Protein AF-A0A6G1R6B3-F1 (afdb_monomer_lite)

Structure (mmCIF, N/CA/C/O backbone):
data_AF-A0A6G1R6B3-F1
#
_entry.id   AF-A0A6G1R6B3-F1
#
loop_
_atom_site.group_PDB
_atom_site.id
_atom_site.type_symbol
_atom_site.label_atom_id
_atom_site.label_alt_id
_atom_site.label_comp_id
_atom_site.label_asym_id
_atom_site.label_entity_id
_atom_site.label_seq_id
_atom_site.pdbx_PDB_ins_code
_atom_site.Cartn_x
_atom_site.Cartn_y
_atom_site.Cartn_z
_atom_site.occupancy
_atom_site.B_iso_or_equiv
_atom_site.auth_seq_id
_atom_site.auth_comp_id
_atom_site.auth_asym_id
_atom_site.auth_atom_id
_atom_site.pdbx_PDB_model_num
ATOM 1 N N . ARG A 1 1 ? 38.679 17.873 27.010 1.00 38.94 1 ARG A N 1
ATOM 2 C CA . ARG A 1 1 ? 38.078 16.601 26.539 1.00 38.94 1 ARG A CA 1
ATOM 3 C C . ARG A 1 1 ? 36.757 16.959 25.877 1.00 38.94 1 ARG A C 1
ATOM 5 O O . ARG A 1 1 ? 35.815 17.265 26.590 1.00 38.94 1 ARG A O 1
ATOM 12 N N . SER A 1 2 ? 36.729 17.029 24.549 1.00 42.66 2 SER A N 1
ATOM 13 C CA . SER A 1 2 ? 35.517 17.343 23.788 1.00 42.66 2 SER A CA 1
ATOM 14 C C . SER A 1 2 ? 34.656 16.085 23.707 1.00 42.66 2 SER A C 1
ATOM 16 O O . SER A 1 2 ? 35.135 15.053 23.242 1.00 42.66 2 SER A O 1
ATOM 18 N N . GLN A 1 3 ? 33.429 16.145 24.217 1.00 48.88 3 GLN A N 1
ATOM 19 C CA . GLN A 1 3 ? 32.446 15.084 24.018 1.00 48.88 3 GLN A CA 1
ATOM 20 C C . GLN A 1 3 ? 31.978 15.148 22.562 1.00 48.88 3 GLN A C 1
ATOM 22 O O . GLN A 1 3 ? 31.374 16.131 22.140 1.00 48.88 3 GLN A O 1
ATOM 27 N N . LEU A 1 4 ? 32.306 14.115 21.786 1.00 47.66 4 LEU A N 1
ATOM 28 C CA . LEU A 1 4 ? 31.685 13.867 20.491 1.00 47.66 4 LEU A CA 1
ATOM 29 C C . LEU A 1 4 ? 30.237 13.456 20.762 1.00 47.66 4 LEU A C 1
ATOM 31 O O . LEU A 1 4 ? 29.972 12.332 21.179 1.00 47.66 4 LEU A O 1
ATOM 35 N N . VAL A 1 5 ? 29.308 14.389 20.571 1.00 51.72 5 VAL A N 1
ATOM 36 C CA . VAL A 1 5 ? 27.882 14.073 20.504 1.00 51.72 5 VAL A CA 1
ATOM 37 C C . VAL A 1 5 ? 27.665 13.374 19.169 1.00 51.72 5 VAL A C 1
ATOM 39 O O . VAL A 1 5 ? 27.674 14.004 18.113 1.00 51.72 5 VAL A O 1
ATOM 42 N N . GLN A 1 6 ? 27.539 12.052 19.216 1.00 51.12 6 GLN A N 1
ATOM 43 C CA . GLN A 1 6 ? 27.164 11.244 18.068 1.00 51.12 6 GLN A CA 1
ATOM 44 C C . GLN A 1 6 ? 25.686 11.528 17.774 1.00 51.12 6 GLN A C 1
ATOM 46 O O . GLN A 1 6 ? 24.793 10.986 18.415 1.00 51.12 6 GLN A O 1
ATOM 51 N N . THR A 1 7 ? 25.429 12.452 16.853 1.00 46.50 7 THR A N 1
ATOM 52 C CA . THR A 1 7 ? 24.097 12.685 16.295 1.00 46.50 7 THR A CA 1
ATOM 53 C C . THR A 1 7 ? 23.868 11.590 15.265 1.00 46.50 7 THR A C 1
ATOM 55 O O . THR A 1 7 ? 24.382 11.656 14.149 1.00 46.50 7 THR A O 1
ATOM 58 N N . THR A 1 8 ? 23.141 10.538 15.632 1.00 54.53 8 THR A N 1
ATOM 59 C CA . THR A 1 8 ? 22.497 9.704 14.620 1.00 54.53 8 THR A CA 1
ATOM 60 C C . THR A 1 8 ? 21.532 10.641 13.903 1.00 54.53 8 THR A C 1
ATOM 62 O O . THR A 1 8 ? 20.562 11.098 14.498 1.00 54.53 8 THR A O 1
ATOM 65 N N . LEU A 1 9 ? 21.840 11.027 12.663 1.00 50.09 9 LEU A N 1
ATOM 66 C CA . LEU A 1 9 ? 20.816 11.525 11.754 1.00 50.09 9 LEU A CA 1
ATOM 67 C C . LEU A 1 9 ? 19.805 10.383 11.654 1.00 50.09 9 LEU A C 1
ATOM 69 O O . LEU A 1 9 ? 20.045 9.433 10.910 1.00 50.09 9 LEU A O 1
ATOM 73 N N . ASP A 1 10 ? 18.747 10.421 12.466 1.00 56.47 10 ASP A N 1
ATOM 74 C CA . ASP A 1 10 ? 17.578 9.578 12.258 1.00 56.47 10 ASP A CA 1
ATOM 75 C C . ASP A 1 10 ? 17.099 9.912 10.854 1.00 56.47 10 ASP A C 1
ATOM 77 O O . ASP A 1 10 ? 16.549 10.982 10.583 1.00 56.47 10 ASP A O 1
ATOM 81 N N . GLN A 1 11 ? 17.471 9.051 9.911 1.00 63.78 11 GLN A N 1
ATOM 82 C CA . GLN A 1 11 ? 17.139 9.234 8.519 1.00 63.78 11 GLN A CA 1
ATOM 83 C C . GLN A 1 11 ? 15.618 9.202 8.460 1.00 63.78 11 GLN A C 1
ATOM 85 O O . GLN A 1 11 ? 15.020 8.172 8.752 1.00 63.78 11 GLN A O 1
ATOM 90 N N . PHE A 1 12 ? 14.994 10.337 8.147 1.00 81.81 12 PHE A N 1
ATOM 91 C CA . PHE A 1 12 ? 13.543 10.430 8.075 1.00 81.81 12 PHE A CA 1
ATOM 92 C C . PHE A 1 12 ? 13.026 9.414 7.048 1.00 81.81 12 PHE A C 1
ATOM 94 O O . PHE A 1 12 ? 13.332 9.515 5.857 1.00 81.81 12 PHE A O 1
ATOM 101 N N . ILE A 1 13 ? 12.280 8.413 7.521 1.00 88.69 13 ILE A N 1
ATOM 102 C CA . ILE A 1 13 ? 11.639 7.402 6.681 1.00 88.69 13 ILE A CA 1
ATOM 103 C C . ILE A 1 13 ? 10.162 7.796 6.566 1.00 88.69 13 ILE A C 1
ATOM 105 O O . ILE A 1 13 ? 9.432 7.649 7.544 1.00 88.69 13 ILE A O 1
ATOM 109 N N . PRO A 1 14 ? 9.685 8.259 5.395 1.00 91.38 14 PRO A N 1
ATOM 110 C CA . PRO A 1 14 ? 8.293 8.686 5.215 1.00 91.38 14 PRO A CA 1
ATOM 111 C C . PRO A 1 14 ? 7.291 7.519 5.195 1.00 91.38 14 PRO A C 1
ATOM 113 O O . PRO A 1 14 ? 6.101 7.732 4.988 1.00 91.38 14 PRO A O 1
ATOM 116 N N . TYR A 1 15 ? 7.779 6.292 5.389 1.00 93.19 15 TYR A N 1
ATOM 117 C CA . TYR A 1 15 ? 7.025 5.050 5.351 1.00 93.19 15 TYR A CA 1
ATOM 118 C C . TYR A 1 15 ? 6.989 4.394 6.730 1.00 93.19 15 TYR A C 1
ATOM 120 O O . TYR A 1 15 ? 7.956 3.725 7.110 1.00 93.19 15 TYR A O 1
ATOM 128 N N . LYS A 1 16 ? 5.868 4.527 7.458 1.00 90.81 16 LYS A N 1
ATOM 129 C CA . LYS A 1 16 ? 5.727 3.986 8.829 1.00 90.81 16 LYS A CA 1
ATOM 130 C C . LYS A 1 16 ? 5.946 2.460 8.874 1.00 90.81 16 LYS A C 1
ATOM 132 O O . LYS A 1 16 ? 6.554 1.950 9.810 1.00 90.81 16 LYS A O 1
ATOM 137 N N . GLY A 1 17 ? 5.570 1.751 7.806 1.00 91.81 17 GLY A N 1
ATOM 138 C CA . GLY A 1 17 ? 5.746 0.302 7.660 1.00 91.81 17 GLY A CA 1
ATOM 139 C C . GLY A 1 17 ? 7.074 -0.170 7.049 1.00 91.81 17 GLY A C 1
ATOM 140 O O . GLY A 1 17 ? 7.229 -1.371 6.855 1.00 91.81 17 GLY A O 1
ATOM 141 N N . TRP A 1 18 ? 8.040 0.703 6.718 1.00 94.62 18 TRP A N 1
ATOM 142 C CA . TRP A 1 18 ? 9.215 0.333 5.895 1.00 94.62 18 TRP A CA 1
ATOM 143 C C . TRP A 1 18 ? 9.938 -0.936 6.370 1.00 94.62 18 TRP A C 1
ATOM 145 O O . TRP A 1 18 ? 10.207 -1.840 5.579 1.00 94.62 18 TRP A O 1
ATOM 155 N N . LYS A 1 19 ? 10.215 -1.024 7.676 1.00 93.06 19 LYS A N 1
ATOM 156 C CA . LYS A 1 19 ? 10.965 -2.134 8.286 1.00 93.06 19 LYS A CA 1
ATOM 157 C C . LYS A 1 19 ? 10.222 -3.472 8.286 1.00 93.06 19 LYS A C 1
ATOM 159 O O . LYS A 1 19 ? 10.867 -4.496 8.484 1.00 93.06 19 LYS A O 1
ATOM 164 N N . LEU A 1 20 ? 8.912 -3.476 8.038 1.00 93.44 20 LEU A N 1
ATOM 165 C CA . LEU A 1 20 ? 8.127 -4.702 7.887 1.00 93.44 20 LEU A CA 1
ATOM 166 C C . LEU A 1 20 ? 8.360 -5.370 6.523 1.00 93.44 20 LEU A C 1
ATOM 168 O O . LEU A 1 20 ? 8.239 -6.586 6.413 1.00 93.44 20 LEU A O 1
ATOM 172 N N . TYR A 1 21 ? 8.728 -4.591 5.499 1.00 95.62 21 TYR A N 1
ATOM 173 C CA . TYR A 1 21 ? 8.842 -5.061 4.111 1.00 95.62 21 TYR A CA 1
ATOM 174 C C . TYR A 1 21 ? 10.280 -5.045 3.581 1.00 95.62 21 TYR A C 1
ATOM 176 O O . TYR A 1 21 ? 10.641 -5.841 2.713 1.00 95.62 21 TYR A O 1
ATOM 184 N N . PHE A 1 22 ? 11.129 -4.155 4.096 1.00 94.12 22 PHE A N 1
ATOM 185 C CA . PHE A 1 22 ? 12.499 -3.988 3.624 1.00 94.12 22 PHE A CA 1
ATOM 186 C C . PHE A 1 22 ? 13.493 -4.000 4.787 1.00 94.12 22 PHE A C 1
ATOM 188 O O . PHE A 1 22 ? 13.401 -3.220 5.735 1.00 94.12 22 PHE A O 1
ATOM 195 N N . SER A 1 23 ? 14.505 -4.862 4.675 1.00 91.69 23 SER A N 1
ATOM 196 C CA . SER A 1 23 ? 15.678 -4.846 5.556 1.00 91.69 23 SER A CA 1
ATOM 197 C C . SER A 1 23 ? 16.684 -3.758 5.163 1.00 91.69 23 SER A C 1
ATOM 199 O O . SER A 1 23 ? 17.505 -3.345 5.981 1.00 91.69 23 SER A O 1
ATOM 201 N N . GLU A 1 24 ? 16.620 -3.290 3.914 1.00 89.81 24 GLU A N 1
ATOM 202 C CA . GLU A 1 24 ? 17.493 -2.261 3.351 1.00 89.81 24 GLU A CA 1
ATOM 203 C C . GLU A 1 24 ? 17.244 -0.884 3.998 1.00 89.81 24 GLU A C 1
ATOM 205 O O . GLU A 1 24 ? 16.167 -0.594 4.536 1.00 89.81 24 GLU A O 1
ATOM 210 N N . ALA A 1 25 ? 18.257 -0.014 3.960 1.00 90.25 25 ALA A N 1
ATOM 211 C CA . ALA A 1 25 ? 18.093 1.380 4.361 1.00 90.25 25 ALA A CA 1
ATOM 212 C C . ALA A 1 25 ? 17.154 2.106 3.385 1.00 90.25 25 ALA A C 1
ATOM 214 O O . ALA A 1 25 ? 17.174 1.839 2.181 1.00 90.25 25 ALA A O 1
ATOM 215 N N . TYR A 1 26 ? 16.341 3.028 3.903 1.00 92.44 26 TYR A N 1
ATOM 216 C CA . TYR A 1 26 ? 15.479 3.846 3.058 1.00 92.44 26 TYR A CA 1
ATOM 217 C C . TYR A 1 26 ? 16.326 4.716 2.124 1.00 92.44 26 TYR A C 1
ATOM 219 O O . TYR A 1 26 ? 17.291 5.359 2.543 1.00 92.44 26 TYR A O 1
ATOM 227 N N . ALA A 1 27 ? 15.941 4.755 0.852 1.00 91.56 27 ALA A N 1
ATOM 228 C CA . ALA A 1 27 ? 16.528 5.638 -0.140 1.00 91.56 27 ALA A CA 1
ATOM 229 C C . ALA A 1 27 ? 15.420 6.163 -1.055 1.00 91.56 27 ALA A C 1
ATOM 231 O O . ALA A 1 27 ? 14.836 5.405 -1.831 1.00 91.56 27 ALA A O 1
ATOM 232 N N . ASP A 1 28 ? 15.177 7.472 -0.965 1.00 87.38 28 ASP A N 1
ATOM 233 C CA . ASP A 1 28 ? 14.062 8.206 -1.583 1.00 87.38 28 ASP A CA 1
ATOM 234 C C . ASP A 1 28 ? 13.867 7.943 -3.084 1.00 87.38 28 ASP A C 1
ATOM 236 O O . ASP A 1 28 ? 12.751 7.912 -3.587 1.00 87.38 28 ASP A O 1
ATOM 240 N N . LYS A 1 29 ? 14.962 7.679 -3.801 1.00 89.12 29 LYS A N 1
ATOM 241 C CA . LYS A 1 29 ? 14.962 7.439 -5.253 1.00 89.12 29 LYS A CA 1
ATOM 242 C C . LYS A 1 29 ? 15.326 6.008 -5.627 1.00 89.12 29 LYS A C 1
ATOM 244 O O . LYS A 1 29 ? 15.733 5.748 -6.759 1.00 89.12 29 LYS A O 1
ATOM 249 N N . SER A 1 30 ? 15.238 5.077 -4.679 1.00 93.44 30 SER A N 1
ATOM 250 C CA . SER A 1 30 ? 15.451 3.668 -4.993 1.00 93.44 30 SER A CA 1
ATOM 251 C C . SER A 1 30 ? 14.342 3.152 -5.921 1.00 93.44 30 SER A C 1
ATOM 253 O O . SER A 1 30 ? 13.197 3.606 -5.830 1.00 93.44 30 SER A O 1
ATOM 255 N N . PRO A 1 31 ? 14.637 2.164 -6.785 1.00 93.50 31 PRO A N 1
ATOM 256 C CA . PRO A 1 31 ? 13.628 1.573 -7.659 1.00 93.50 31 PRO A CA 1
ATOM 257 C C . PRO A 1 31 ? 12.409 1.035 -6.901 1.00 93.50 31 PRO A C 1
ATOM 259 O O . PRO A 1 31 ? 11.297 1.111 -7.414 1.00 93.50 31 PRO A O 1
ATOM 262 N N . PHE A 1 32 ? 12.602 0.517 -5.683 1.00 94.38 32 PHE A N 1
ATOM 263 C CA . PHE A 1 32 ? 11.512 0.000 -4.856 1.00 94.38 32 PHE A CA 1
ATOM 264 C C . PHE A 1 32 ? 10.642 1.116 -4.282 1.00 94.38 32 PHE A C 1
ATOM 266 O O . PHE A 1 32 ? 9.429 0.988 -4.332 1.00 94.38 32 PHE A O 1
ATOM 273 N N . VAL A 1 33 ? 11.217 2.245 -3.847 1.00 95.56 33 VAL A N 1
ATOM 274 C CA . VAL A 1 33 ? 10.413 3.399 -3.402 1.00 95.56 33 VAL A CA 1
ATOM 275 C C . VAL A 1 33 ? 9.554 3.941 -4.542 1.00 95.56 33 VAL A C 1
ATOM 277 O O . VAL A 1 33 ? 8.357 4.135 -4.359 1.00 95.56 33 VAL A O 1
ATOM 280 N N . LEU A 1 34 ? 10.118 4.105 -5.742 1.00 95.81 34 LEU A N 1
ATOM 281 C CA . LEU A 1 34 ? 9.356 4.589 -6.901 1.00 95.81 34 LEU A CA 1
ATOM 282 C C . LEU A 1 34 ? 8.204 3.643 -7.277 1.00 95.81 34 LEU A C 1
ATOM 284 O O . LEU A 1 34 ? 7.124 4.095 -7.659 1.00 95.81 34 LEU A O 1
ATOM 288 N N . LYS A 1 35 ? 8.414 2.329 -7.140 1.00 96.44 35 LYS A N 1
ATOM 289 C CA . LYS A 1 35 ? 7.361 1.325 -7.331 1.00 96.44 35 LYS A CA 1
ATOM 290 C C . LYS A 1 35 ? 6.302 1.388 -6.237 1.00 96.44 35 LYS A C 1
ATOM 292 O O . LYS A 1 35 ? 5.121 1.408 -6.564 1.00 96.44 35 LYS A O 1
ATOM 297 N N . THR A 1 36 ? 6.704 1.466 -4.969 1.00 97.62 36 THR A N 1
ATOM 298 C CA . THR A 1 36 ? 5.790 1.640 -3.831 1.00 97.62 36 THR A CA 1
ATOM 299 C C . THR A 1 36 ? 4.901 2.863 -4.038 1.00 97.62 36 THR A C 1
ATOM 301 O O . THR A 1 36 ? 3.688 2.743 -3.944 1.00 97.62 36 THR A O 1
ATOM 304 N N . GLN A 1 37 ? 5.464 4.003 -4.448 1.00 97.19 37 GLN A N 1
ATOM 305 C CA . GLN A 1 37 ? 4.696 5.217 -4.752 1.00 97.19 37 GLN A CA 1
ATOM 306 C C . GLN A 1 37 ? 3.690 5.025 -5.896 1.00 97.19 37 GLN A C 1
ATOM 308 O O . GLN A 1 37 ? 2.607 5.611 -5.879 1.00 97.19 37 GLN A O 1
ATOM 313 N N . ALA A 1 38 ? 4.032 4.229 -6.912 1.00 97.38 38 ALA A N 1
ATOM 314 C CA . ALA A 1 38 ? 3.105 3.908 -7.993 1.00 97.38 38 ALA A CA 1
ATOM 315 C C . ALA A 1 38 ? 1.951 3.017 -7.497 1.00 97.38 38 ALA A C 1
ATOM 317 O O . ALA A 1 38 ? 0.792 3.296 -7.803 1.00 97.38 38 ALA A O 1
ATOM 318 N N . PHE A 1 39 ? 2.247 2.005 -6.676 1.00 97.88 39 PHE A N 1
ATOM 319 C CA . PHE A 1 39 ? 1.224 1.173 -6.041 1.00 97.88 39 PHE A CA 1
ATOM 320 C C . PHE A 1 39 ? 0.369 1.952 -5.032 1.00 97.88 39 PHE A C 1
ATOM 322 O O . PHE A 1 39 ? -0.829 1.709 -4.952 1.00 97.88 39 PHE A O 1
ATOM 329 N N . GLU A 1 40 ? 0.926 2.924 -4.304 1.00 97.56 40 GLU A N 1
ATOM 330 C CA . GLU A 1 40 ? 0.153 3.778 -3.392 1.00 97.56 40 GLU A CA 1
ATOM 331 C C . GLU A 1 40 ? -0.953 4.510 -4.144 1.00 97.56 40 GLU A C 1
ATOM 333 O O . GLU A 1 40 ? -2.094 4.515 -3.699 1.00 97.56 40 GLU A O 1
ATOM 338 N N . LYS A 1 41 ? -0.642 5.083 -5.313 1.00 96.94 41 LYS A N 1
ATOM 339 C CA . LYS A 1 41 ? -1.652 5.748 -6.150 1.00 96.94 41 LYS A CA 1
ATOM 340 C C . LYS A 1 41 ? -2.742 4.775 -6.588 1.00 96.94 41 LYS A C 1
ATOM 342 O O . LYS A 1 41 ? -3.921 5.112 -6.505 1.00 96.94 41 LYS A O 1
ATOM 347 N N . PHE A 1 42 ? -2.346 3.571 -7.001 1.00 96.69 42 PHE A N 1
ATOM 348 C CA . PHE A 1 42 ? -3.273 2.514 -7.395 1.00 96.69 42 PHE A CA 1
ATOM 349 C C . PHE A 1 42 ? -4.224 2.121 -6.249 1.00 96.69 42 PHE A C 1
ATOM 351 O O . PHE A 1 42 ? -5.438 2.062 -6.454 1.00 96.69 42 PHE A O 1
ATOM 358 N N . PHE A 1 43 ? -3.699 1.897 -5.041 1.00 96.75 43 PHE A N 1
ATOM 359 C CA . PHE A 1 43 ? -4.500 1.499 -3.880 1.00 96.75 43 PHE A CA 1
ATOM 360 C C . PHE A 1 43 ? -5.310 2.650 -3.285 1.00 96.75 43 PHE A C 1
ATOM 362 O O . PHE A 1 43 ? -6.437 2.432 -2.860 1.00 96.75 43 PHE A O 1
ATOM 369 N N . MET A 1 44 ? -4.797 3.881 -3.304 1.00 95.56 44 MET A N 1
ATOM 370 C CA . MET A 1 44 ? -5.510 5.060 -2.803 1.00 95.56 44 MET A CA 1
ATOM 371 C C . MET A 1 44 ? -6.827 5.293 -3.551 1.00 95.56 44 MET A C 1
ATOM 373 O O . MET A 1 44 ? -7.825 5.652 -2.939 1.00 95.56 44 MET A O 1
ATOM 377 N N . GLN A 1 45 ? -6.866 5.023 -4.859 1.00 93.06 45 GLN A N 1
ATOM 378 C CA . GLN A 1 45 ? -8.094 5.104 -5.665 1.00 93.06 45 GLN A CA 1
ATOM 379 C C . GLN A 1 45 ? -9.120 4.006 -5.330 1.00 93.06 45 GLN A C 1
ATOM 381 O O . GLN A 1 45 ? -10.260 4.075 -5.782 1.00 93.06 45 GLN A O 1
ATOM 386 N N . ARG A 1 46 ? -8.710 2.974 -4.584 1.00 91.94 46 ARG A N 1
ATOM 387 C CA . ARG A 1 46 ? -9.477 1.748 -4.317 1.00 91.94 46 ARG A CA 1
ATOM 388 C C . ARG A 1 46 ? -9.640 1.470 -2.821 1.00 91.94 46 ARG A C 1
ATOM 390 O O . ARG A 1 46 ? -10.177 0.429 -2.467 1.00 91.94 46 ARG A O 1
ATOM 397 N N . ILE A 1 47 ? -9.188 2.373 -1.947 1.00 92.94 47 ILE A N 1
ATOM 398 C CA . ILE A 1 47 ? -9.107 2.116 -0.503 1.00 92.94 47 ILE A CA 1
ATOM 399 C C . ILE A 1 47 ? -10.476 1.823 0.119 1.00 92.94 47 ILE A C 1
ATOM 401 O O . ILE A 1 47 ? -10.588 0.939 0.959 1.00 92.94 47 ILE A O 1
ATOM 405 N N . GLU A 1 48 ? -11.521 2.482 -0.381 1.00 91.38 48 GLU A N 1
ATOM 406 C CA . GLU A 1 48 ? -12.912 2.291 0.051 1.00 91.38 48 GLU A CA 1
ATOM 407 C C . GLU A 1 48 ? -13.505 0.929 -0.352 1.00 91.38 48 GLU A C 1
ATOM 409 O O . GLU A 1 48 ? -14.554 0.538 0.148 1.00 91.38 48 GLU A O 1
ATOM 414 N N . LEU A 1 49 ? -12.861 0.199 -1.272 1.00 91.00 49 LEU A N 1
ATOM 415 C CA . LEU A 1 49 ? -13.296 -1.140 -1.689 1.00 91.00 49 LEU A CA 1
ATOM 416 C C . LEU A 1 49 ? -12.768 -2.239 -0.761 1.00 91.00 49 LEU A C 1
ATOM 418 O O . LEU A 1 49 ? -13.208 -3.384 -0.861 1.00 91.00 49 LEU A O 1
ATOM 422 N N . TYR A 1 50 ? -11.806 -1.914 0.103 1.00 91.56 50 TYR A N 1
ATOM 423 C CA . TYR A 1 50 ? -11.193 -2.867 1.012 1.00 91.56 50 TYR A CA 1
ATOM 424 C C . TYR A 1 50 ? -11.906 -2.892 2.366 1.00 91.56 50 TYR A C 1
ATOM 426 O O . TYR A 1 50 ? -12.099 -1.859 3.005 1.00 91.56 50 TYR A O 1
ATOM 434 N N . ASP A 1 51 ? -12.226 -4.097 2.836 1.00 92.06 51 ASP A N 1
ATOM 435 C CA . ASP A 1 51 ? -12.716 -4.324 4.195 1.00 92.06 51 ASP A CA 1
ATOM 436 C C . ASP A 1 51 ? -11.544 -4.219 5.188 1.00 92.06 51 ASP A C 1
ATOM 438 O O . ASP A 1 51 ? -10.675 -5.093 5.263 1.00 92.06 51 ASP A O 1
ATOM 442 N N . LYS A 1 52 ? -11.502 -3.103 5.923 1.00 91.81 52 LYS A N 1
ATOM 443 C CA . LYS A 1 52 ? -10.432 -2.769 6.874 1.00 91.81 52 LYS A CA 1
ATOM 444 C C . LYS A 1 52 ? -10.392 -3.741 8.060 1.00 91.81 52 LYS A C 1
ATOM 446 O O . LYS A 1 52 ? -9.295 -4.102 8.486 1.00 91.81 52 LYS A O 1
ATOM 451 N N . ASP A 1 53 ? -11.546 -4.224 8.521 1.00 90.81 53 ASP A N 1
ATOM 452 C CA . ASP A 1 53 ? -11.643 -5.194 9.620 1.00 90.81 53 ASP A CA 1
ATOM 453 C C . ASP A 1 53 ? -11.125 -6.567 9.169 1.00 90.81 53 ASP A C 1
ATOM 455 O O . ASP A 1 53 ? -10.427 -7.281 9.899 1.00 90.81 53 ASP A O 1
ATOM 459 N N . GLU A 1 54 ? -11.430 -6.952 7.926 1.00 91.94 54 GLU A N 1
ATOM 460 C CA . GLU A 1 54 ? -10.889 -8.174 7.344 1.00 91.94 54 GLU A CA 1
ATOM 461 C C . GLU A 1 54 ? -9.366 -8.098 7.187 1.00 91.94 54 GLU A C 1
ATOM 463 O O . GLU A 1 54 ? -8.682 -9.077 7.510 1.00 91.94 54 GLU A O 1
ATOM 468 N N . ILE A 1 55 ? -8.836 -6.950 6.753 1.00 92.94 55 ILE A N 1
ATOM 469 C CA . ILE A 1 55 ? -7.392 -6.712 6.646 1.00 92.94 55 ILE A CA 1
ATOM 470 C C . ILE A 1 55 ? -6.724 -6.780 8.015 1.00 92.94 55 ILE A C 1
ATOM 472 O O . ILE A 1 55 ? -5.688 -7.432 8.136 1.00 92.94 55 ILE A O 1
ATOM 476 N N . GLU A 1 56 ? -7.300 -6.162 9.046 1.00 90.38 56 GLU A N 1
ATOM 477 C CA . GLU A 1 56 ? -6.759 -6.222 10.406 1.00 90.38 56 GLU A CA 1
ATOM 478 C C . GLU A 1 56 ? -6.675 -7.671 10.901 1.00 90.38 56 GLU A C 1
ATOM 480 O O . GLU A 1 56 ? -5.634 -8.121 11.384 1.00 90.38 56 GLU A O 1
ATOM 485 N N . ARG A 1 57 ? -7.752 -8.441 10.709 1.00 91.31 57 ARG A N 1
ATOM 486 C CA . ARG A 1 57 ? -7.829 -9.833 11.163 1.00 91.31 57 ARG A CA 1
ATOM 487 C C . ARG A 1 57 ? -6.918 -10.777 10.376 1.00 91.31 57 ARG A C 1
ATOM 489 O O . ARG A 1 57 ? -6.376 -11.717 10.957 1.00 91.31 57 ARG A O 1
ATOM 496 N N . LYS A 1 58 ? -6.819 -10.613 9.052 1.00 92.56 58 LYS A N 1
ATOM 497 C CA . LYS A 1 58 ? -6.103 -11.554 8.168 1.00 92.56 58 LYS A CA 1
ATOM 498 C C . LYS A 1 58 ? -4.679 -11.123 7.830 1.00 92.56 58 LYS A C 1
ATOM 500 O O . LYS A 1 58 ? -3.912 -11.963 7.365 1.00 92.56 58 LYS A O 1
ATOM 505 N N . GLY A 1 59 ? -4.343 -9.844 7.979 1.00 92.50 59 GLY A N 1
ATOM 506 C CA . GLY A 1 59 ? -3.068 -9.280 7.533 1.00 92.50 59 GLY A CA 1
ATOM 507 C C . GLY A 1 59 ? -2.826 -9.475 6.035 1.00 92.50 59 GLY A C 1
ATOM 508 O O . GLY A 1 59 ? -1.695 -9.716 5.622 1.00 92.50 59 GLY A O 1
ATOM 509 N N . SER A 1 60 ? -3.874 -9.472 5.208 1.00 92.69 60 SER A N 1
ATOM 510 C CA . SER A 1 60 ? -3.750 -9.682 3.761 1.00 92.69 60 SER A CA 1
ATOM 511 C C . SER A 1 60 ? -4.847 -8.985 2.970 1.00 92.69 60 SER A C 1
ATOM 513 O O . SER A 1 60 ? -5.925 -8.712 3.497 1.00 92.69 60 SER A O 1
ATOM 515 N N . ILE A 1 61 ? -4.556 -8.711 1.699 1.00 93.19 61 ILE A N 1
ATOM 516 C CA . ILE A 1 61 ? -5.519 -8.197 0.724 1.00 93.19 61 ILE A CA 1
ATOM 517 C C . ILE A 1 61 ? -5.588 -9.114 -0.491 1.00 93.19 61 ILE A C 1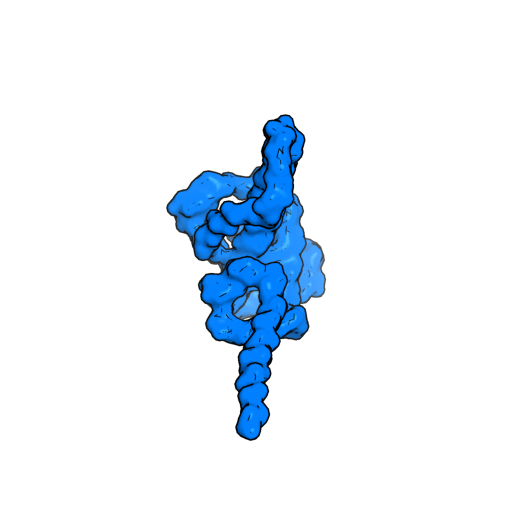
ATOM 519 O O . ILE A 1 61 ? -4.650 -9.849 -0.787 1.00 93.19 61 ILE A O 1
ATOM 523 N N . LEU A 1 62 ? -6.697 -9.036 -1.223 1.00 92.19 62 LEU A N 1
ATOM 524 C CA . LEU A 1 62 ? -6.793 -9.612 -2.558 1.00 92.19 62 LEU A CA 1
ATOM 525 C C . LEU A 1 62 ? -6.527 -8.527 -3.598 1.00 92.19 62 LEU A C 1
ATOM 527 O O . LEU A 1 62 ? -7.103 -7.438 -3.547 1.00 92.19 62 LEU A O 1
ATOM 531 N N . VAL A 1 63 ? -5.659 -8.844 -4.553 1.00 92.69 63 VAL A N 1
ATOM 532 C CA . VAL A 1 63 ? -5.359 -7.983 -5.695 1.00 92.69 63 VAL A CA 1
ATOM 533 C C . VAL A 1 63 ? -5.634 -8.761 -6.970 1.00 92.69 63 VAL A C 1
ATOM 535 O O . VAL A 1 63 ? -5.039 -9.814 -7.208 1.00 92.69 63 VAL A O 1
ATOM 538 N N . ASP A 1 64 ? -6.535 -8.248 -7.806 1.00 92.81 64 ASP A N 1
ATOM 539 C CA . ASP A 1 64 ? -6.789 -8.847 -9.111 1.00 92.81 64 ASP A CA 1
ATOM 540 C C . ASP A 1 64 ? -5.588 -8.594 -10.032 1.00 92.81 64 ASP A C 1
ATOM 542 O O . ASP A 1 64 ? -5.250 -7.458 -10.375 1.00 92.81 64 ASP A O 1
ATOM 546 N N . TYR A 1 65 ? -4.926 -9.679 -10.437 1.00 93.31 65 TYR A N 1
ATOM 547 C CA . TYR A 1 65 ? -3.744 -9.609 -11.292 1.00 93.31 65 TYR A CA 1
ATOM 548 C C . TYR A 1 65 ? -4.032 -8.920 -12.627 1.00 93.31 65 TYR A C 1
ATOM 550 O O . TYR A 1 65 ? -3.200 -8.158 -13.119 1.00 93.31 65 TYR A O 1
ATOM 558 N N . LYS A 1 66 ? -5.193 -9.192 -13.231 1.00 93.56 66 LYS A N 1
ATOM 559 C CA . LYS A 1 66 ? -5.559 -8.660 -14.542 1.00 93.56 66 LYS A CA 1
ATOM 560 C C . LYS A 1 66 ? -5.800 -7.160 -14.451 1.00 93.56 66 LYS A C 1
ATOM 562 O O . LYS A 1 66 ? -5.293 -6.438 -15.303 1.00 93.56 66 LYS A O 1
ATOM 567 N N . GLU A 1 67 ? -6.512 -6.694 -13.429 1.00 93.25 67 GLU A N 1
ATOM 568 C CA . GLU A 1 67 ? -6.685 -5.260 -13.181 1.00 93.25 67 GLU A CA 1
ATOM 569 C C . GLU A 1 67 ? -5.343 -4.573 -12.934 1.00 93.25 67 GLU A C 1
ATOM 571 O O . GLU A 1 67 ? -5.070 -3.529 -13.525 1.00 93.25 67 GLU A O 1
ATOM 576 N N . LEU A 1 68 ? -4.471 -5.200 -12.139 1.00 94.00 68 LEU A N 1
ATOM 577 C CA . LEU A 1 68 ? -3.148 -4.674 -11.823 1.00 94.00 68 LEU A CA 1
ATOM 578 C C . LEU A 1 68 ? -2.302 -4.448 -13.087 1.00 94.00 68 LEU A C 1
ATOM 580 O O . LEU A 1 68 ? -1.767 -3.361 -13.291 1.00 94.00 68 LEU A O 1
ATOM 584 N N . ILE A 1 69 ? -2.188 -5.447 -13.969 1.00 94.19 69 ILE A N 1
ATOM 585 C CA . ILE A 1 69 ? -1.360 -5.322 -15.183 1.00 94.19 69 ILE A CA 1
ATOM 586 C C . ILE A 1 69 ? -2.026 -4.512 -16.306 1.00 94.19 69 ILE A C 1
ATOM 588 O O . ILE A 1 69 ? -1.367 -4.213 -17.300 1.00 94.19 69 ILE A O 1
ATOM 592 N N . GLN A 1 70 ? -3.319 -4.193 -16.189 1.00 94.25 70 GLN A N 1
ATOM 593 C CA . GLN A 1 70 ? -4.073 -3.403 -17.172 1.00 94.25 70 GLN A CA 1
ATOM 594 C C . GLN A 1 70 ? -4.273 -1.944 -16.746 1.00 94.25 70 GLN A C 1
ATOM 596 O O . GLN A 1 70 ? -4.706 -1.126 -17.564 1.00 94.25 70 GLN A O 1
ATOM 601 N N . ASP A 1 71 ? -3.942 -1.596 -15.502 1.00 95.69 71 ASP A N 1
ATOM 602 C CA . ASP A 1 71 ? -4.044 -0.231 -15.006 1.00 95.69 71 ASP A CA 1
ATOM 603 C C . ASP A 1 71 ? -3.106 0.711 -15.780 1.00 95.69 71 ASP A C 1
ATOM 605 O O . ASP A 1 71 ? -1.895 0.496 -15.891 1.00 95.69 71 ASP A O 1
ATOM 609 N N . ARG A 1 72 ? -3.678 1.766 -16.369 1.00 94.25 72 ARG A N 1
ATOM 610 C CA . ARG A 1 72 ? -2.955 2.671 -17.278 1.00 94.25 72 ARG A CA 1
ATOM 611 C C . ARG A 1 72 ? -1.889 3.494 -16.565 1.00 94.25 72 ARG A C 1
ATOM 613 O O . ARG A 1 72 ? -0.849 3.781 -17.156 1.00 94.25 72 ARG A O 1
ATOM 620 N N . GLU A 1 73 ? -2.152 3.920 -15.334 1.00 94.00 73 GLU A N 1
ATOM 621 C CA . GLU A 1 73 ? -1.191 4.717 -14.574 1.00 94.00 73 GLU A CA 1
ATOM 622 C C . GLU A 1 73 ? -0.049 3.830 -14.088 1.00 94.00 73 GLU A C 1
ATOM 624 O O . GLU A 1 73 ? 1.124 4.179 -14.249 1.00 94.00 73 GLU A O 1
ATOM 629 N N . LEU A 1 74 ? -0.385 2.640 -13.590 1.00 94.38 74 LEU A N 1
ATOM 630 C CA . LEU A 1 74 ? 0.594 1.689 -13.093 1.00 94.38 74 LEU A CA 1
ATOM 631 C C . LEU A 1 74 ? 1.491 1.152 -14.210 1.00 94.38 74 LEU A C 1
ATOM 633 O O . LEU A 1 74 ? 2.706 1.129 -14.043 1.00 94.38 74 LEU A O 1
ATOM 637 N N . THR A 1 75 ? 0.938 0.806 -15.375 1.00 93.94 75 THR A N 1
ATOM 638 C CA . THR A 1 75 ? 1.725 0.368 -16.547 1.00 93.94 75 THR A CA 1
ATOM 639 C C . THR A 1 75 ? 2.597 1.481 -17.125 1.00 93.94 75 THR A C 1
ATOM 641 O O . THR A 1 75 ? 3.656 1.208 -17.682 1.00 93.94 75 THR A O 1
ATOM 644 N N . LYS A 1 76 ? 2.223 2.753 -16.957 1.00 95.00 76 LYS A N 1
ATOM 645 C CA . LYS A 1 76 ? 3.093 3.877 -17.327 1.00 95.00 76 LYS A CA 1
ATOM 646 C C . LYS A 1 76 ? 4.276 4.019 -16.365 1.00 95.00 76 LYS A C 1
ATOM 648 O O . LYS A 1 76 ? 5.386 4.311 -16.807 1.00 95.00 76 LYS A O 1
ATOM 653 N N . SER A 1 77 ? 4.046 3.824 -15.068 1.00 94.69 77 SER A N 1
ATOM 654 C CA . SER A 1 77 ? 5.079 3.922 -14.029 1.00 94.69 77 SER A CA 1
ATOM 655 C C . SER A 1 77 ? 5.962 2.674 -13.917 1.00 94.69 77 SER A C 1
ATOM 657 O O . SER A 1 77 ? 7.146 2.790 -13.606 1.00 94.69 77 SER A O 1
ATOM 659 N N . ILE A 1 78 ? 5.407 1.490 -14.186 1.00 94.88 78 ILE A N 1
ATOM 660 C CA . ILE A 1 78 ? 6.067 0.181 -14.116 1.00 94.88 78 ILE A CA 1
ATOM 661 C C . ILE A 1 78 ? 5.756 -0.608 -15.409 1.00 94.88 78 ILE A C 1
ATOM 663 O O . ILE A 1 78 ? 4.958 -1.548 -15.393 1.00 94.88 78 ILE A O 1
ATOM 667 N N . PRO A 1 79 ? 6.385 -0.264 -16.551 1.00 92.44 79 PRO A N 1
ATOM 668 C CA . PRO A 1 79 ? 6.038 -0.844 -17.857 1.00 92.44 79 PRO A CA 1
ATOM 669 C C . PRO A 1 79 ? 6.171 -2.364 -17.955 1.00 92.44 79 PRO A C 1
ATOM 671 O O . PRO A 1 79 ? 5.438 -3.006 -18.700 1.00 92.44 79 PRO A O 1
ATOM 674 N N . ASN A 1 80 ? 7.082 -2.955 -17.182 1.00 91.44 80 ASN A N 1
ATOM 675 C CA . ASN A 1 80 ? 7.370 -4.387 -17.214 1.00 91.44 80 ASN A CA 1
ATOM 676 C C . ASN A 1 80 ? 6.805 -5.132 -15.997 1.00 91.44 80 ASN A C 1
ATOM 678 O O . ASN A 1 80 ? 7.332 -6.183 -15.640 1.00 91.44 80 ASN A O 1
ATOM 682 N N . LEU A 1 81 ? 5.742 -4.622 -15.361 1.00 94.12 81 LEU A N 1
ATOM 683 C CA . LEU A 1 81 ? 5.217 -5.165 -14.102 1.00 94.12 81 LEU A CA 1
ATOM 684 C C . LEU A 1 81 ? 4.958 -6.679 -14.144 1.00 94.12 81 LEU A C 1
ATOM 686 O O . LEU A 1 81 ? 5.344 -7.385 -13.221 1.00 94.12 81 LEU A O 1
ATOM 690 N N . SER A 1 82 ? 4.371 -7.199 -15.226 1.00 94.25 82 SER A N 1
ATOM 691 C CA . SER A 1 82 ? 4.134 -8.645 -15.388 1.00 94.25 82 SER A CA 1
ATOM 692 C C . SER A 1 82 ? 5.437 -9.462 -15.369 1.00 94.25 82 SER A C 1
ATOM 694 O O . SER A 1 82 ? 5.501 -10.520 -14.745 1.00 94.25 82 SER A O 1
ATOM 696 N N . THR A 1 83 ? 6.495 -8.944 -15.999 1.00 95.62 83 THR A N 1
ATOM 697 C CA . THR A 1 83 ? 7.822 -9.577 -15.991 1.00 95.62 83 THR A CA 1
ATOM 698 C C . THR A 1 83 ? 8.481 -9.442 -14.622 1.00 95.62 83 THR A C 1
ATOM 700 O O . THR A 1 83 ? 8.991 -10.425 -14.103 1.00 95.62 83 THR A O 1
ATOM 703 N N . GLU A 1 84 ? 8.404 -8.273 -13.984 1.00 94.94 84 GLU A N 1
ATOM 704 C CA . GLU A 1 84 ? 8.973 -8.070 -12.647 1.00 94.94 84 GLU A CA 1
ATOM 705 C C . GLU A 1 84 ? 8.281 -8.919 -11.570 1.00 94.94 84 GLU A C 1
ATOM 707 O O . GLU A 1 84 ? 8.955 -9.440 -10.686 1.00 94.94 84 GLU A O 1
ATOM 712 N N . LEU A 1 85 ? 6.961 -9.116 -11.659 1.00 95.12 85 LEU A N 1
ATOM 713 C CA . LEU A 1 85 ? 6.211 -10.020 -10.779 1.00 95.12 85 LEU A 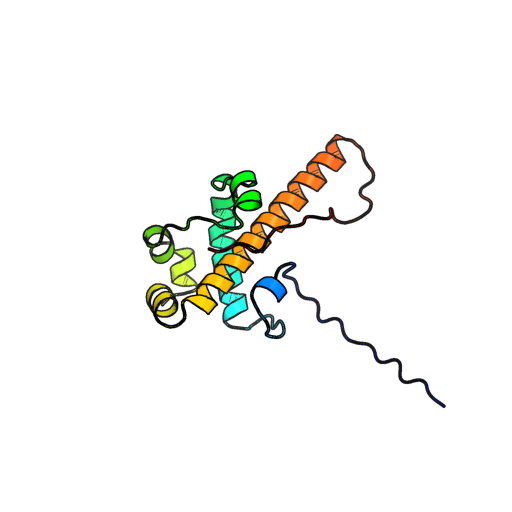CA 1
ATOM 714 C C . LEU A 1 85 ? 6.658 -11.475 -10.932 1.00 95.12 85 LEU A C 1
ATOM 716 O O . LEU A 1 85 ? 6.688 -12.208 -9.951 1.00 95.12 85 LEU A O 1
ATOM 720 N N . ARG A 1 86 ? 7.012 -11.902 -12.147 1.00 96.12 86 ARG A N 1
ATOM 721 C CA . ARG A 1 86 ? 7.528 -13.252 -12.397 1.00 96.12 86 ARG A CA 1
ATOM 722 C C . ARG A 1 86 ? 8.970 -13.406 -11.918 1.00 96.12 86 ARG A C 1
ATOM 724 O O . ARG A 1 86 ? 9.304 -14.423 -11.319 1.00 96.12 86 ARG A O 1
ATOM 731 N N . ASP A 1 87 ? 9.812 -12.419 -12.202 1.00 97.06 87 ASP A N 1
ATOM 732 C CA . ASP A 1 87 ? 11.258 -12.527 -12.015 1.00 97.06 87 ASP A CA 1
ATOM 733 C C . ASP A 1 87 ? 11.674 -12.181 -10.571 1.00 97.06 87 ASP A C 1
ATOM 735 O O . ASP A 1 87 ? 12.629 -12.747 -10.042 1.00 97.06 87 ASP A O 1
ATOM 739 N N . MET A 1 88 ? 10.949 -11.270 -9.911 1.00 95.44 88 MET A N 1
ATOM 740 C CA . MET A 1 88 ? 11.209 -10.804 -8.542 1.00 95.44 88 MET A CA 1
ATOM 741 C C . MET A 1 88 ? 9.916 -10.685 -7.703 1.00 95.44 88 MET A C 1
ATOM 743 O O . MET A 1 88 ? 9.669 -9.629 -7.106 1.00 95.44 88 MET A O 1
ATOM 747 N N . PRO A 1 89 ? 9.099 -11.752 -7.589 1.00 95.31 89 PRO A N 1
ATOM 748 C CA . PRO A 1 89 ? 7.777 -11.694 -6.958 1.00 95.31 89 PRO A CA 1
ATOM 749 C C . PRO A 1 89 ? 7.823 -11.093 -5.554 1.00 95.31 89 PRO A C 1
ATOM 751 O O . PRO A 1 89 ? 7.095 -10.157 -5.255 1.00 95.31 89 PRO A O 1
ATOM 754 N N . GLN A 1 90 ? 8.744 -11.555 -4.708 1.00 95.00 90 GLN A N 1
ATOM 755 C CA . GLN A 1 90 ? 8.851 -11.117 -3.312 1.00 95.00 90 GLN A CA 1
ATOM 756 C C . GLN A 1 90 ? 9.077 -9.606 -3.189 1.00 95.00 90 GLN A C 1
ATOM 758 O O . GLN A 1 90 ? 8.407 -8.943 -2.406 1.00 95.00 90 GLN A O 1
ATOM 763 N N . LYS A 1 91 ? 9.982 -9.035 -3.994 1.00 95.19 91 LYS A N 1
ATOM 764 C CA . LYS A 1 91 ? 10.272 -7.595 -3.953 1.00 95.19 91 LYS A CA 1
ATOM 765 C C . LYS A 1 91 ? 9.081 -6.768 -4.426 1.00 95.19 91 LYS A C 1
ATOM 767 O O . LYS A 1 91 ? 8.818 -5.718 -3.845 1.00 95.19 91 LYS A O 1
ATOM 772 N N . ILE A 1 92 ? 8.356 -7.232 -5.442 1.00 96.81 92 ILE A N 1
ATOM 773 C CA . ILE A 1 92 ? 7.160 -6.535 -5.924 1.00 96.81 92 ILE A CA 1
ATOM 774 C C . ILE A 1 92 ? 6.018 -6.632 -4.908 1.00 96.81 92 ILE A C 1
ATOM 776 O O . ILE A 1 92 ? 5.427 -5.605 -4.583 1.00 96.81 92 ILE A O 1
ATOM 780 N N . LEU A 1 93 ? 5.780 -7.810 -4.326 1.00 97.00 93 LEU A N 1
ATOM 781 C CA . LEU A 1 93 ? 4.785 -7.997 -3.267 1.00 97.00 93 LEU A CA 1
ATOM 782 C C . LEU A 1 93 ? 5.122 -7.171 -2.019 1.00 97.00 93 LEU A C 1
ATOM 784 O O . LEU A 1 93 ? 4.228 -6.601 -1.409 1.00 97.00 93 LEU A O 1
ATOM 788 N N . HIS A 1 94 ? 6.403 -7.007 -1.675 1.00 97.19 94 HIS A N 1
ATOM 789 C CA . HIS A 1 94 ? 6.826 -6.102 -0.601 1.00 97.19 94 HIS A CA 1
ATOM 790 C C . HIS A 1 94 ? 6.546 -4.628 -0.927 1.00 97.19 94 HIS A C 1
ATOM 792 O O . HIS A 1 94 ? 6.111 -3.887 -0.049 1.00 97.19 94 HIS A O 1
ATOM 798 N N . CYS A 1 95 ? 6.756 -4.194 -2.178 1.00 97.38 95 CYS A N 1
ATOM 799 C CA . CYS A 1 95 ? 6.373 -2.842 -2.605 1.00 97.38 95 CYS A CA 1
ATOM 800 C C . CYS A 1 95 ? 4.853 -2.642 -2.494 1.00 97.38 95 CYS A C 1
ATOM 802 O O . CYS A 1 95 ? 4.409 -1.599 -2.022 1.00 97.38 95 CYS A O 1
ATOM 804 N N . MET A 1 96 ? 4.060 -3.640 -2.901 1.00 97.38 96 MET A N 1
ATOM 805 C CA . MET A 1 96 ? 2.596 -3.600 -2.820 1.00 97.38 96 MET A CA 1
ATOM 806 C C . MET A 1 96 ? 2.105 -3.589 -1.372 1.00 97.38 96 MET A C 1
ATOM 808 O O . MET A 1 96 ? 1.313 -2.723 -1.014 1.00 97.38 96 MET A O 1
ATOM 812 N N . GLY A 1 97 ? 2.617 -4.494 -0.537 1.00 97.00 97 GLY A N 1
ATOM 813 C CA . GLY A 1 97 ? 2.297 -4.573 0.886 1.00 97.00 97 GLY A CA 1
ATOM 814 C C . GLY A 1 97 ? 2.631 -3.273 1.617 1.00 97.00 97 GLY A C 1
ATOM 815 O O . GLY A 1 97 ? 1.797 -2.738 2.346 1.00 97.00 97 GLY A O 1
ATOM 816 N N . LEU A 1 98 ? 3.807 -2.691 1.354 1.00 97.56 98 LEU A N 1
ATOM 817 C CA . LEU A 1 98 ? 4.165 -1.393 1.922 1.00 97.56 98 LEU A CA 1
ATOM 818 C C . LEU A 1 98 ? 3.238 -0.274 1.434 1.00 97.56 98 LEU A C 1
ATOM 820 O O . LEU A 1 98 ? 2.863 0.592 2.222 1.00 97.56 98 LEU A O 1
ATOM 824 N N . ALA A 1 99 ? 2.867 -0.288 0.155 1.00 97.56 99 ALA A N 1
ATOM 825 C CA . ALA A 1 99 ? 1.984 0.717 -0.414 1.00 97.56 99 ALA A CA 1
ATOM 826 C C . ALA A 1 99 ? 0.593 0.686 0.230 1.00 97.56 99 ALA A C 1
ATOM 828 O O . ALA A 1 99 ? 0.128 1.721 0.702 1.00 97.56 99 ALA A O 1
ATOM 829 N N . ILE A 1 100 ? -0.053 -0.484 0.311 1.00 96.44 100 ILE A N 1
ATOM 830 C CA . ILE A 1 100 ? -1.369 -0.590 0.955 1.00 96.44 100 ILE A CA 1
ATOM 831 C C . ILE A 1 100 ? -1.286 -0.283 2.450 1.00 96.44 100 ILE A C 1
ATOM 833 O O . ILE A 1 100 ? -2.143 0.432 2.961 1.00 96.44 100 ILE A O 1
ATOM 837 N N . HIS A 1 101 ? -0.230 -0.732 3.136 1.00 96.38 101 HIS A N 1
ATOM 838 C CA . HIS A 1 101 ? 0.003 -0.375 4.534 1.00 96.38 101 HIS A CA 1
ATOM 839 C C . HIS A 1 101 ? 0.037 1.146 4.683 1.00 96.38 101 HIS A C 1
ATOM 841 O O . HIS A 1 101 ? -0.687 1.694 5.504 1.00 96.38 101 HIS A O 1
ATOM 847 N N . GLN A 1 102 ? 0.808 1.844 3.846 1.00 96.00 102 GLN A N 1
ATOM 848 C CA . GLN A 1 102 ? 0.916 3.297 3.909 1.00 96.00 102 GLN A CA 1
ATOM 849 C C . GLN A 1 102 ? -0.406 4.015 3.603 1.00 96.00 102 GLN A C 1
ATOM 851 O O . GLN A 1 102 ? -0.701 5.033 4.237 1.00 96.00 102 GLN A O 1
ATOM 856 N N . VAL A 1 103 ? -1.185 3.508 2.644 1.00 96.44 103 VAL A N 1
ATOM 857 C CA . VAL A 1 103 ? -2.506 4.053 2.302 1.00 96.44 103 VAL A CA 1
ATOM 858 C C . VAL A 1 103 ? -3.477 3.864 3.468 1.00 96.44 103 VAL A C 1
ATOM 860 O O . VAL A 1 103 ? -4.083 4.843 3.885 1.00 96.44 103 VAL A O 1
ATOM 863 N N . LEU A 1 104 ? -3.568 2.662 4.046 1.00 94.94 104 LEU A N 1
ATOM 864 C CA . LEU A 1 104 ? -4.423 2.380 5.207 1.00 94.94 104 LEU A CA 1
ATOM 865 C C . LEU A 1 104 ? -4.037 3.213 6.423 1.00 94.94 104 LEU A C 1
ATOM 867 O O . LEU A 1 104 ? -4.912 3.759 7.083 1.00 94.94 104 LEU A O 1
ATOM 871 N N . THR A 1 105 ? -2.740 3.353 6.704 1.00 93.88 105 THR A N 1
ATOM 872 C CA . THR A 1 105 ? -2.258 4.190 7.806 1.00 93.88 105 THR A CA 1
ATOM 873 C C . THR A 1 105 ? -2.758 5.625 7.660 1.00 93.88 105 THR A C 1
ATOM 875 O O . THR A 1 105 ? -3.406 6.132 8.568 1.00 93.88 105 THR A O 1
ATOM 878 N N . LYS A 1 106 ? -2.535 6.255 6.498 1.00 93.62 106 LYS A N 1
ATOM 879 C CA . LYS A 1 106 ? -2.989 7.633 6.234 1.00 93.62 106 LYS A CA 1
ATOM 880 C C . LYS A 1 106 ? -4.510 7.753 6.249 1.00 93.62 106 LYS A C 1
ATOM 882 O O . LYS A 1 106 ? -5.049 8.786 6.638 1.00 93.62 106 LYS A O 1
ATOM 887 N N . ASP A 1 107 ? -5.196 6.719 5.776 1.00 93.62 107 ASP A N 1
ATOM 888 C CA . ASP A 1 107 ? -6.648 6.670 5.759 1.00 93.62 107 ASP A CA 1
ATOM 889 C C . ASP A 1 107 ? -7.221 6.665 7.178 1.00 93.62 107 ASP A C 1
ATOM 891 O O . ASP A 1 107 ? -8.029 7.525 7.516 1.00 93.62 107 ASP A O 1
ATOM 895 N N . LEU A 1 108 ? -6.738 5.768 8.036 1.00 91.94 108 LEU A N 1
ATOM 896 C CA . LEU A 1 108 ? -7.148 5.665 9.435 1.00 91.94 108 LEU A CA 1
ATOM 897 C C . LEU A 1 108 ? -6.748 6.901 10.251 1.00 91.94 108 LEU A C 1
ATOM 899 O O . LEU A 1 108 ? -7.533 7.362 11.072 1.00 91.94 108 LEU A O 1
ATOM 903 N N . GLU A 1 109 ? -5.567 7.473 10.002 1.00 91.94 109 GLU A N 1
ATOM 904 C CA . GLU A 1 109 ? -5.129 8.722 10.641 1.00 91.94 109 GLU A CA 1
ATOM 905 C C . GLU A 1 109 ? -6.073 9.881 10.321 1.00 91.94 109 GLU A C 1
ATOM 907 O O . GLU A 1 109 ? -6.431 10.648 11.214 1.00 91.94 109 GLU A O 1
ATOM 912 N N . ARG A 1 110 ? -6.511 9.986 9.060 1.00 91.06 110 ARG A N 1
ATOM 913 C CA . ARG A 1 110 ? -7.480 10.999 8.634 1.00 91.06 110 ARG A CA 1
ATOM 914 C C . ARG A 1 110 ? -8.818 10.826 9.353 1.00 91.06 110 ARG A C 1
ATOM 916 O O . ARG A 1 110 ? -9.297 11.787 9.943 1.00 91.06 110 ARG A O 1
ATOM 923 N N . HIS A 1 111 ? -9.371 9.612 9.368 1.00 90.56 111 HIS A N 1
ATOM 924 C CA . HIS A 1 111 ? -10.637 9.333 10.058 1.00 90.56 111 HIS A CA 1
ATOM 925 C C . HIS A 1 111 ? -10.533 9.589 11.571 1.00 90.56 111 HIS A C 1
ATOM 927 O O . HIS A 1 111 ? -11.442 10.155 12.169 1.00 90.56 111 HIS A O 1
ATOM 933 N N . ALA A 1 112 ? -9.414 9.222 12.202 1.00 89.31 112 ALA A N 1
ATOM 934 C CA . ALA A 1 112 ? -9.191 9.486 13.622 1.00 89.31 112 ALA A CA 1
ATOM 935 C C . ALA A 1 112 ? -9.131 10.993 13.928 1.00 89.31 112 ALA A C 1
ATOM 937 O O . ALA A 1 112 ? -9.698 11.436 14.924 1.00 89.31 112 ALA A O 1
ATOM 938 N N . ALA A 1 113 ? -8.484 11.785 13.067 1.00 88.31 113 ALA A N 1
ATOM 939 C CA . ALA A 1 113 ? -8.443 13.239 13.208 1.00 88.31 113 ALA A CA 1
ATOM 940 C C . ALA A 1 113 ? -9.827 13.888 13.012 1.00 88.31 113 ALA A C 1
ATOM 942 O 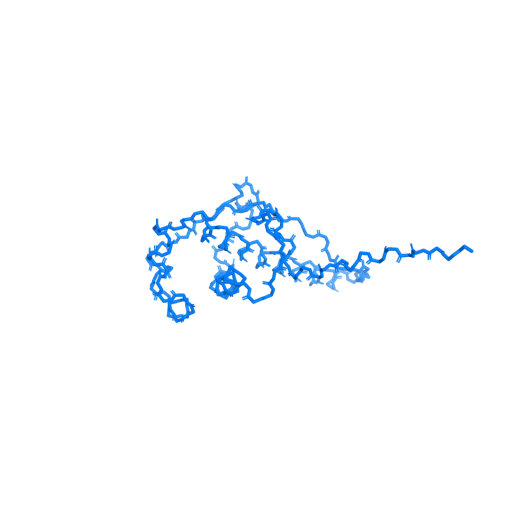O . ALA A 1 113 ? -10.176 14.818 13.738 1.00 88.31 113 ALA A O 1
ATOM 943 N N . GLU A 1 114 ? -10.625 13.387 12.064 1.00 90.38 114 GLU A N 1
ATOM 944 C CA . GLU A 1 114 ? -12.011 13.824 11.846 1.00 90.38 114 GLU A CA 1
ATOM 945 C C . GLU A 1 114 ? -12.880 13.551 13.086 1.00 90.38 114 GLU A C 1
ATOM 947 O O . GLU A 1 114 ? -13.544 14.464 13.576 1.00 90.38 114 GLU A O 1
ATOM 952 N N . LEU A 1 115 ? -12.787 12.351 13.672 1.00 89.19 115 LEU A N 1
ATOM 953 C CA . LEU A 1 115 ? -13.509 11.988 14.899 1.00 89.19 115 LEU A CA 1
ATOM 954 C C . LEU A 1 115 ? -13.106 12.854 16.103 1.00 89.19 115 LEU A C 1
ATOM 956 O O . LEU A 1 115 ? -13.967 13.341 16.829 1.00 89.19 115 LEU A O 1
ATOM 960 N N . GLN A 1 116 ? -11.807 13.105 16.303 1.00 87.06 116 GLN A N 1
ATOM 961 C CA . GLN A 1 116 ? -11.336 13.980 17.387 1.00 87.06 116 GLN A CA 1
ATOM 962 C C . GLN A 1 116 ? -11.887 15.404 17.261 1.00 87.06 116 GLN A C 1
ATOM 964 O O . GLN A 1 116 ? -12.251 16.020 18.267 1.00 87.06 116 GLN A O 1
ATOM 969 N N . ALA A 1 117 ? -11.958 15.924 16.032 1.00 86.75 117 ALA A N 1
ATOM 970 C CA . ALA A 1 117 ? -12.515 17.241 15.761 1.00 86.75 117 ALA A CA 1
ATOM 971 C C . ALA A 1 117 ? -14.026 17.297 16.045 1.00 86.75 117 ALA A C 1
ATOM 973 O O . ALA A 1 117 ? -14.495 18.283 16.615 1.00 86.75 117 ALA A O 1
ATOM 974 N N . GLU A 1 118 ? -14.777 16.247 15.696 1.00 88.44 118 GLU A N 1
ATOM 975 C CA . GLU A 1 118 ? -16.210 16.133 16.003 1.00 88.44 118 GLU A CA 1
ATOM 976 C C . GLU A 1 118 ? -16.483 16.048 17.511 1.00 88.44 118 GLU A C 1
ATOM 978 O O . GLU A 1 118 ? -17.419 16.675 18.009 1.00 88.44 118 GLU A O 1
ATOM 983 N N . GLU 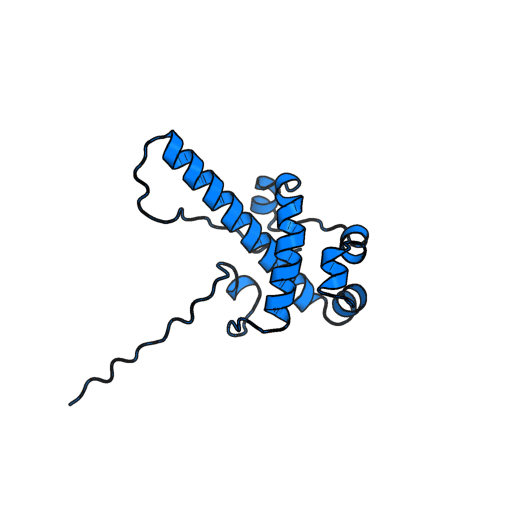A 1 119 ? -15.643 15.328 18.256 1.00 87.12 119 GLU A N 1
ATOM 984 C CA . GLU A 1 119 ? -15.759 15.183 19.712 1.00 87.12 119 GLU A CA 1
ATOM 985 C C . GLU A 1 119 ? -15.229 16.401 20.494 1.00 87.12 119 GLU A C 1
ATOM 987 O O . GLU A 1 119 ? -15.370 16.469 21.718 1.00 87.12 119 GLU A O 1
ATOM 992 N N . GLY A 1 120 ? -14.633 17.386 19.809 1.00 84.00 120 GLY A N 1
ATOM 993 C CA . GLY A 1 120 ? -14.046 18.575 20.432 1.00 84.00 120 GLY A CA 1
ATOM 994 C C . GLY A 1 120 ? -12.837 18.265 21.321 1.00 84.00 120 GLY A C 1
ATOM 995 O O . GLY A 1 120 ? -12.530 19.037 22.235 1.00 84.00 120 GLY A O 1
ATOM 996 N N . LEU A 1 121 ? -12.168 17.134 21.082 1.00 79.69 121 LEU A N 1
ATOM 997 C CA . LEU A 1 121 ? -10.982 16.728 21.824 1.00 79.69 121 LEU A CA 1
ATOM 998 C C . LEU A 1 121 ? -9.757 17.540 21.368 1.00 79.69 121 LEU A C 1
ATOM 1000 O O . LEU A 1 121 ? -9.639 17.889 20.191 1.00 79.69 121 LEU A O 1
ATOM 1004 N N . PRO A 1 122 ? -8.822 17.858 22.279 1.00 76.31 122 PRO A N 1
ATOM 1005 C CA . PRO A 1 122 ? -7.566 18.486 21.896 1.00 76.31 122 PRO A CA 1
ATOM 1006 C C . PRO A 1 122 ? -6.763 17.559 20.972 1.00 76.31 122 PRO A C 1
ATOM 1008 O O . PRO A 1 122 ? -6.591 16.374 21.259 1.00 76.31 122 PRO A O 1
ATOM 1011 N N . LEU A 1 123 ? -6.248 18.119 19.873 1.00 69.62 123 LEU A N 1
ATOM 1012 C CA . LEU A 1 123 ? -5.363 17.444 18.916 1.00 69.62 123 LEU A CA 1
ATOM 1013 C C . LEU A 1 123 ? -3.947 17.308 19.510 1.00 69.62 123 LEU A C 1
ATOM 1015 O O . LEU A 1 123 ? -2.992 17.919 19.023 1.00 69.62 123 LEU A O 1
ATOM 1019 N N . ASP A 1 124 ? -3.809 16.553 20.601 1.00 67.06 124 ASP A N 1
ATOM 1020 C CA . ASP A 1 124 ? -2.527 16.288 21.264 1.00 67.06 124 ASP A CA 1
ATOM 1021 C C . ASP A 1 124 ? -1.717 15.234 20.478 1.00 67.06 124 ASP A C 1
ATOM 1023 O O . ASP A 1 124 ? -1.480 14.115 20.932 1.00 67.06 124 ASP A O 1
ATOM 1027 N N . GLY A 1 125 ? -1.274 15.607 19.274 1.00 67.75 125 GLY A N 1
ATOM 1028 C CA . GLY A 1 125 ? -0.374 14.817 18.422 1.00 67.75 125 GLY A CA 1
ATOM 1029 C C . GLY A 1 125 ? -1.052 13.996 17.317 1.00 67.75 125 GLY A C 1
ATOM 1030 O O . GLY A 1 125 ? -2.273 13.970 17.187 1.00 67.75 125 GLY A O 1
ATOM 1031 N N . GLU A 1 126 ? -0.235 13.343 16.477 1.00 69.62 126 GLU A N 1
ATOM 1032 C CA . GLU A 1 126 ? -0.737 12.419 15.449 1.00 69.62 126 GLU A CA 1
ATOM 1033 C C . GLU A 1 126 ? -1.389 11.190 16.108 1.00 69.62 126 GLU A C 1
ATOM 1035 O O . GLU A 1 126 ? -0.796 10.612 17.028 1.00 69.62 126 GLU A O 1
ATOM 1040 N N . PRO A 1 127 ? -2.568 10.743 15.635 1.00 75.81 127 PRO A N 1
ATOM 1041 C CA . PRO A 1 127 ? -3.201 9.539 16.153 1.00 75.81 127 PRO A CA 1
ATOM 1042 C C . PRO A 1 127 ? -2.288 8.321 15.959 1.00 75.81 127 PRO A C 1
ATOM 1044 O O . PRO A 1 127 ? -1.714 8.104 14.889 1.00 75.81 127 PRO A O 1
ATOM 1047 N N . ILE A 1 128 ? -2.152 7.505 17.008 1.00 77.69 128 ILE A N 1
ATOM 1048 C CA . ILE A 1 128 ? -1.353 6.277 16.956 1.00 77.69 128 ILE A CA 1
ATOM 1049 C C . ILE A 1 128 ? -2.172 5.203 16.239 1.00 77.69 128 ILE A C 1
ATOM 1051 O O . ILE A 1 128 ? -3.024 4.555 16.843 1.00 77.69 128 ILE A O 1
ATOM 1055 N N . ILE A 1 129 ? -1.891 5.005 14.953 1.00 83.31 129 ILE A N 1
ATOM 1056 C CA . ILE A 1 129 ? -2.479 3.935 14.147 1.00 83.31 129 ILE A CA 1
ATOM 1057 C C . ILE A 1 129 ? -1.484 2.781 14.018 1.00 83.31 129 ILE A C 1
ATOM 1059 O O . ILE A 1 129 ? -0.347 2.972 13.584 1.00 83.31 129 ILE A O 1
ATOM 1063 N N . ASN A 1 130 ? -1.925 1.570 14.361 1.00 82.00 130 ASN A N 1
ATOM 1064 C CA . ASN A 1 130 ? -1.157 0.350 14.140 1.00 82.00 130 ASN A CA 1
ATOM 1065 C C . ASN A 1 130 ? -1.779 -0.449 12.990 1.00 82.00 130 ASN A C 1
ATOM 1067 O O . ASN A 1 130 ? -2.881 -0.970 13.124 1.00 82.00 130 ASN A O 1
ATOM 1071 N N . VAL A 1 131 ? -1.068 -0.540 11.867 1.00 89.06 131 VAL A N 1
ATOM 1072 C CA . VAL A 1 131 ? -1.466 -1.364 10.720 1.00 89.06 131 VAL A CA 1
ATOM 1073 C C . VAL A 1 131 ? -0.605 -2.629 10.719 1.00 89.06 131 VAL A C 1
ATOM 1075 O O . VAL A 1 131 ? 0.619 -2.522 10.854 1.00 89.06 131 VAL A O 1
ATOM 1078 N N . PRO A 1 132 ? -1.189 -3.832 10.563 1.00 89.25 132 PRO A N 1
ATOM 1079 C CA . PRO A 1 132 ? -0.410 -5.064 10.532 1.00 89.25 132 PRO A CA 1
ATOM 1080 C C . PRO A 1 132 ? 0.543 -5.121 9.324 1.00 89.25 132 PRO A C 1
ATOM 1082 O O . PRO A 1 132 ? 0.495 -4.311 8.391 1.00 89.25 132 PRO A O 1
ATOM 1085 N N . LEU A 1 133 ? 1.425 -6.123 9.317 1.00 92.62 133 LEU A N 1
ATOM 1086 C CA . LEU A 1 133 ? 2.059 -6.555 8.072 1.00 92.62 133 LEU A CA 1
ATOM 1087 C C . LEU A 1 133 ? 0.958 -7.039 7.119 1.00 92.62 133 LEU A C 1
ATOM 1089 O O . LEU A 1 133 ? 0.120 -7.848 7.513 1.00 92.62 133 LEU A O 1
ATOM 1093 N N . ILE A 1 134 ? 0.973 -6.549 5.882 1.00 92.06 134 ILE A N 1
ATOM 1094 C CA . ILE A 1 134 ? -0.020 -6.886 4.865 1.00 92.06 134 ILE A CA 1
ATOM 1095 C C . ILE A 1 134 ? 0.643 -7.720 3.782 1.00 92.06 134 ILE A C 1
ATOM 1097 O O . ILE A 1 134 ? 1.529 -7.263 3.060 1.00 92.06 134 ILE A O 1
ATOM 1101 N N . HIS A 1 135 ? 0.176 -8.952 3.657 1.00 89.50 135 HIS A N 1
ATOM 1102 C CA . HIS A 1 135 ? 0.495 -9.832 2.550 1.00 89.50 135 HIS A CA 1
ATOM 1103 C C . HIS A 1 135 ? -0.441 -9.509 1.381 1.00 89.50 135 HIS A C 1
ATOM 1105 O O . HIS A 1 135 ? -1.649 -9.738 1.461 1.00 89.50 135 HIS A O 1
ATOM 1111 N N . ALA A 1 136 ? 0.126 -8.910 0.336 1.00 77.69 136 ALA A N 1
ATOM 1112 C CA . ALA A 1 136 ? -0.559 -8.620 -0.921 1.00 77.69 136 ALA A CA 1
ATOM 1113 C C . ALA A 1 136 ? -0.426 -9.776 -1.921 1.00 77.69 136 ALA A C 1
ATOM 1115 O O . ALA A 1 136 ? 0.522 -10.583 -1.761 1.00 77.69 136 ALA A O 1
#

Radius of gyration: 17.63 Å; chains: 1; bounding box: 54×32×44 Å

InterPro domains:
  IPR058767 MCM8, N-terminal domain [PF26065] (35-136)

Secondary structure (DSSP, 8-state):
-------------S-TTHHHH-SSPP-TTSHHHHHHHHHHHHHHTTGGGS-HHHHHHHSB----HHHHHH-HHHHHHSTTHHHHHHHSHHHHHHHHHHHHHHHHHHHHHHHHHHHHHHTT----SS----PPP-B-

Organism: NCBI:txid2861861

pLDDT: mean 88.26, std 12.84, range [38.94, 97.88]

Foldseek 3Di:
DDDDPPDPPPPDDLQPCCVVLDPDDDDCPDPLNLLLVLLLVVCLVVVVVDDQVCCQVPLEDDDDPVCQLPPPSNCVSVVCVVVCCVPPVSSNQSSNQSSSQRSVLVVVQVVVVVVCVVVVHDCPDGDDDDGHRYGD

Sequence (136 aa):
RSQLVQTTLDQFIPYKGWKLYFSEAYADKSPFVLKTQAFEKFFMQRIELYDKDEIERKGSILVDYKELIQDRELTKSIPNLSTELRDMPQKILHCMGLAIH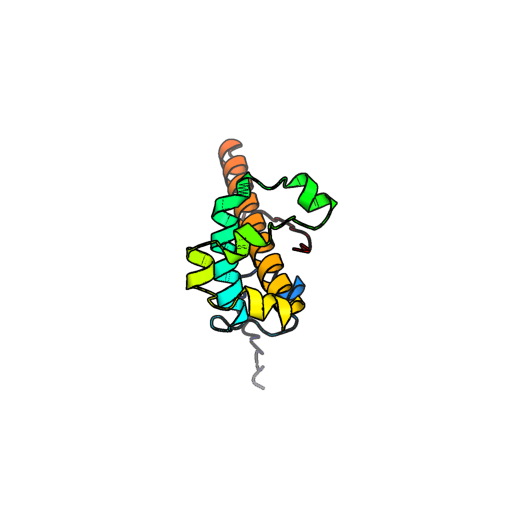QVLTKDLERHAAELQAEEGLPLDGEPIINVPLIHA

=== Feature glossary ===
Legend for the data blocks above and below:

— What the protein is —

Sequence gives the chain of amino acids in standard one-letter code (A=alanine, C=cysteine, …, Y=tyrosine), read N→C. It is the only feature that is directly encoded by the gene; all structural features are derived from the folded form of this sequence.

The annotation block draws on four external resources. InterPro: which protein families and domains the sequence belongs to. GO: standardized terms for what the protein does, what process it participates in, and where in the cell it acts. CATH: which structural fold it has in the CATH hierarchy. Organism: the species of origin.

— Where its atoms are —

Atomic coordinates in PDBx/mmCIF format — the same representation the Protein Data Bank distributes. Each line of the _atom_site loop places one backbone atom in Cartesian space (units: ångströms, origin: arbitrary).

Six rendered views show the 3D structure from the faces of a cube — i.e. along ±x, ±y, ±z. Rendering representation is drawn randomly per protein from cartoon (secondary-structure ribbons), sticks (backbone bonds), or molecular surface; coloring is either N→C rainbow (blue at the N-terminus through red at the C-terminus) or one color per chain.

— Local backbone conformation —

DSSP 8-state secondary structure assigns each residue one of H (α-helix), G (3₁₀-helix), I (π-helix), E (extended β-strand), B (isolated β-bridge), T (hydrogen-bonded turn), S (bend), or '-' (coil). The assignment is computed from backbone hydrogen-bond geometry via the Kabsch–Sander algorithm.

P-SEA three-state annotation labels each residue as helix, strand, or coil based purely on the geometry of the Cα trace. It serves as a fallback when the full backbone (and thus DSSP) is unavailable.

φ (phi) and ψ (psi) are the two rotatable backbone dihedrals per residue: φ is the C(i-1)–N–Cα–C torsion, ψ is the N–Cα–C–N(i+1) torsion, both in degrees on (−180°, 180°]. α-helical residues cluster near (−60°, −45°); β-strand residues near (−120°, +130°). A Ramachandran plot is simply a scatter of (φ, ψ) for every residue.

— Global shape and packing —

Radius of gyration (Rg) is the root-mean-square distance of Cα atoms from their centroid — a single number for overall size and compactness. A globular domain of N residues has Rg ≈ 2.2·N^0.38 Å; an extended or disordered chain has a much larger Rg. The Cα contact count is the number of residue pairs whose Cα atoms are within 8 Å and are more than four positions apart in sequence — a standard proxy for tertiary packing density. The bounding box is the smallest axis-aligned box enclosing all Cα atoms.

Accessible surface area quantifies burial. A residue with SASA near zero is packed into the hydrophobic core; one with SASA >100 Å² sits on the surface. Computed here via the Shrake–Rupley numerical algorithm with a 1.4 Å probe.

The contact map is a binary N×N matrix image: pixel (i, j) is dark where Cα_i and Cα_j are within 8 Å and |i−j|>4. Because the |i−j|>4 filter removes local helical contacts, off-diagonal stripes parallel to the main diagonal indicate parallel β-sheets; stripes perpendicular to it indicate antiparallel β-sheets. The Ramachandran plot scatters every residue's (φ, ψ) pair against the sterically allowed regions. The PAE heatmap renders the predicted-aligned-error matrix.

— Structural neighborhood —

A 3Di character summarizes, for each residue, the relative orientation of the Cα frame of its nearest spatial neighbor. Because it encodes fold topology rather than chemistry, 3Di alignments detect remote structural similarity that sequence alignment misses.

Structural nearest neighbors (via Foldseek easy-search vs the PDB). Reported per hit: target PDB id, E-value, and alignment TM-score. A TM-score above ~0.5 is the conventional threshold for 'same fold'.

— Confidence and disorder —

For AlphaFold models, the B-factor field carries pLDDT — the model's own estimate of local accuracy on a 0–100 scale. Regions with pLDDT<50 should be treated as essentially unmodeled; they often correspond to intrinsically disordered segments.

B-factor (Debye–Waller factor) reflects atomic displacemen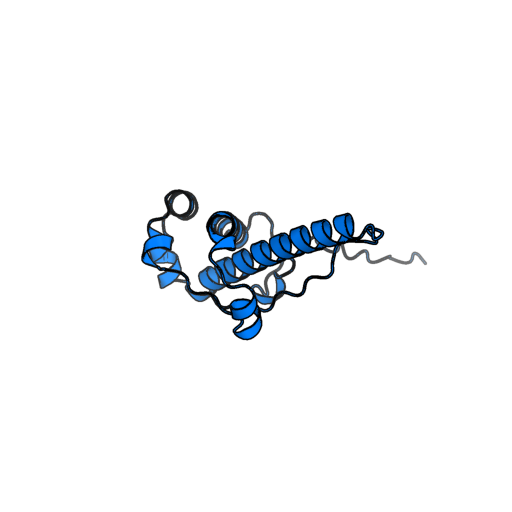t in the crystal lattice. It is an experimental observable (units Å²), not a prediction; low values mean the atom is pinned down, high values mean it moves or is heterogeneous across the crystal.

Predicted Aligned Error (PAE) is an AlphaFold confidence matrix: entry (i, j) is the expected error in the position of residue j, in ångströms, when the prediction is superimposed on the true structure at residue i. Low PAE within a block of residues means that block is internally rigid and well-predicted; high PAE between two blocks means their relative placement is uncertain even if each block individually is confident.